Protein AF-A0A429FV88-F1 (afdb_monomer_lite)

Structure (mmCIF, N/CA/C/O backbone):
data_AF-A0A429FV88-F1
#
_entry.id   AF-A0A429FV88-F1
#
loop_
_atom_site.group_PDB
_atom_site.id
_atom_site.type_symbol
_atom_site.label_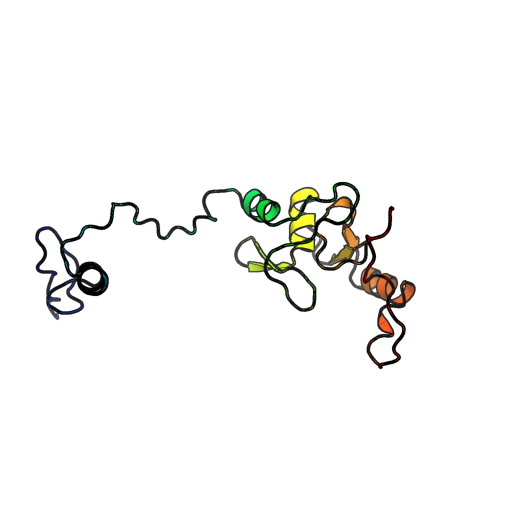atom_id
_atom_site.label_alt_id
_atom_site.label_comp_id
_atom_site.label_asym_id
_atom_site.label_entity_id
_atom_site.label_seq_id
_atom_site.pdbx_PDB_ins_code
_atom_site.Cartn_x
_atom_site.Cartn_y
_atom_site.Cartn_z
_atom_site.occupancy
_atom_site.B_iso_or_equiv
_atom_site.auth_seq_id
_atom_site.auth_comp_id
_atom_site.auth_asym_id
_atom_site.auth_atom_id
_atom_site.pdbx_PDB_model_num
ATOM 1 N N . MET A 1 1 ? 3.526 -14.165 49.797 1.00 54.03 1 MET A N 1
ATOM 2 C CA . MET A 1 1 ? 2.821 -13.999 48.504 1.00 54.03 1 MET A CA 1
ATOM 3 C C . MET A 1 1 ? 1.789 -12.890 48.675 1.00 54.03 1 MET A C 1
ATOM 5 O O . MET A 1 1 ? 1.021 -12.962 49.622 1.00 54.03 1 MET A O 1
ATOM 9 N N . SER A 1 2 ? 1.823 -11.828 47.863 1.00 69.88 2 SER A N 1
ATOM 10 C CA . SER A 1 2 ? 0.907 -10.684 48.017 1.00 69.88 2 SER A CA 1
ATOM 11 C C . SER A 1 2 ? -0.460 -11.020 47.413 1.00 69.88 2 SER A C 1
ATOM 13 O O . SER A 1 2 ? -0.553 -11.306 46.218 1.00 69.88 2 SER A O 1
ATOM 15 N N . VAL A 1 3 ? -1.510 -11.025 48.236 1.00 68.69 3 VAL A N 1
ATOM 16 C CA . VAL A 1 3 ? -2.890 -11.240 47.784 1.00 68.69 3 VAL A CA 1
ATOM 17 C C . VAL A 1 3 ? -3.348 -9.980 47.050 1.00 68.69 3 VAL A C 1
ATOM 19 O O . VAL A 1 3 ? -3.501 -8.917 47.651 1.00 68.69 3 VAL A O 1
ATOM 22 N N . LYS A 1 4 ? -3.544 -10.075 45.732 1.00 77.56 4 LYS A N 1
ATOM 23 C CA . LYS A 1 4 ? -4.095 -8.968 44.943 1.00 77.56 4 LYS A CA 1
ATOM 24 C C . LYS A 1 4 ? -5.574 -8.804 45.291 1.00 77.56 4 LYS A C 1
ATOM 26 O O . LYS A 1 4 ? -6.332 -9.767 45.220 1.00 77.56 4 LYS A O 1
ATOM 31 N N . ARG A 1 5 ? -5.985 -7.583 45.641 1.00 89.38 5 ARG A N 1
ATOM 32 C CA . ARG A 1 5 ? -7.403 -7.252 45.852 1.00 89.38 5 ARG A CA 1
ATOM 33 C C . ARG A 1 5 ? -8.171 -7.441 44.542 1.00 89.38 5 ARG A C 1
ATOM 35 O O . ARG A 1 5 ? -7.649 -7.107 43.476 1.00 89.38 5 ARG A O 1
ATOM 42 N N . ILE A 1 6 ? -9.385 -7.977 44.626 1.00 91.12 6 ILE A N 1
ATOM 43 C CA . ILE A 1 6 ? -10.259 -8.270 43.481 1.00 91.12 6 ILE A CA 1
ATOM 44 C C . ILE A 1 6 ? -11.334 -7.188 43.357 1.00 91.12 6 ILE A C 1
ATOM 46 O O . ILE A 1 6 ? -11.708 -6.561 44.347 1.00 91.12 6 ILE A O 1
ATOM 50 N N . CYS A 1 7 ? -11.764 -6.926 42.124 1.00 91.69 7 CYS A N 1
ATOM 51 C CA . CYS A 1 7 ? -12.796 -5.950 41.807 1.00 91.69 7 CYS A CA 1
ATOM 52 C C . CYS A 1 7 ? -14.082 -6.188 42.615 1.00 91.69 7 CYS A C 1
ATOM 54 O O . CYS A 1 7 ? -14.562 -7.312 42.705 1.00 91.69 7 CYS A O 1
ATOM 56 N N . THR A 1 8 ? -14.680 -5.112 43.125 1.00 92.69 8 THR A N 1
ATOM 57 C CA . THR A 1 8 ? -15.915 -5.166 43.931 1.00 92.69 8 THR A CA 1
ATOM 58 C C . THR A 1 8 ? -17.210 -5.247 43.120 1.00 92.69 8 THR A C 1
ATOM 60 O O . THR A 1 8 ? -18.276 -5.454 43.695 1.00 92.69 8 THR A O 1
ATOM 63 N N . ILE A 1 9 ? -17.152 -5.105 41.790 1.00 88.38 9 ILE A N 1
ATOM 64 C CA . ILE A 1 9 ? -18.329 -5.272 40.929 1.00 88.38 9 ILE A CA 1
ATOM 65 C C . ILE A 1 9 ? -18.705 -6.753 40.889 1.00 88.38 9 ILE A C 1
ATOM 67 O O . ILE A 1 9 ? -17.883 -7.598 40.527 1.00 88.38 9 ILE A O 1
ATOM 71 N N . SER A 1 10 ? -19.958 -7.045 41.242 1.00 87.75 10 SER A N 1
ATOM 72 C CA . SER A 1 10 ? -20.500 -8.404 41.286 1.00 87.75 10 SER A CA 1
ATOM 73 C C . SER A 1 10 ? -20.242 -9.150 39.971 1.00 87.75 10 SER A C 1
ATOM 75 O O . SER A 1 10 ? -20.529 -8.642 38.888 1.00 87.75 10 SER A O 1
ATOM 77 N N . GLY A 1 11 ? -19.648 -10.343 40.063 1.00 84.12 11 GLY A N 1
ATOM 78 C CA . GLY A 1 11 ? -19.290 -11.169 38.904 1.00 84.12 11 GLY A CA 1
ATOM 79 C C . GLY A 1 11 ? -17.949 -10.836 38.231 1.00 84.12 11 GLY A C 1
ATOM 80 O O . GLY A 1 11 ? -17.607 -11.467 37.232 1.00 84.12 11 GLY A O 1
ATOM 81 N N . CYS A 1 12 ? -17.157 -9.890 38.752 1.00 81.69 12 CYS A N 1
ATOM 82 C CA . CYS A 1 12 ? -15.846 -9.539 38.197 1.00 81.69 12 CYS A CA 1
ATOM 83 C C . CYS A 1 12 ? -14.682 -10.113 39.019 1.00 81.69 12 CYS A C 1
ATOM 85 O O . CYS A 1 12 ? -14.383 -9.635 40.106 1.00 81.69 12 CYS A O 1
ATOM 87 N N . GLY A 1 13 ? -13.959 -11.090 38.464 1.00 84.00 13 GLY A N 1
ATOM 88 C CA . GLY A 1 13 ? -12.771 -11.694 39.092 1.00 84.00 13 GLY A CA 1
ATOM 89 C C . GLY A 1 13 ? -11.443 -10.971 38.819 1.00 84.00 13 GLY A C 1
ATOM 90 O O . GLY A 1 13 ? -10.379 -11.486 39.155 1.00 84.00 13 GLY A O 1
ATOM 91 N N . SER A 1 14 ? -11.470 -9.806 38.168 1.00 86.88 14 SER A N 1
ATOM 92 C CA . SER A 1 14 ? -10.255 -9.090 37.758 1.00 86.88 14 SER A CA 1
ATOM 93 C C . SER A 1 14 ? -9.586 -8.356 38.932 1.00 86.88 14 SER A C 1
ATOM 95 O O . SER A 1 14 ? -10.288 -7.843 39.807 1.00 86.88 14 SER A O 1
ATOM 97 N N . PRO A 1 15 ? -8.244 -8.222 38.950 1.00 90.94 15 PRO A N 1
ATOM 98 C CA . PRO A 1 15 ? -7.537 -7.509 40.011 1.00 90.94 15 PRO A CA 1
ATOM 99 C C . PRO A 1 15 ? -7.869 -6.010 40.019 1.00 90.94 15 PRO A C 1
ATOM 101 O O . PRO A 1 15 ? -8.064 -5.390 38.967 1.00 90.94 15 PRO A O 1
ATOM 104 N N . VAL A 1 16 ? -7.903 -5.421 41.215 1.00 93.00 16 VAL A N 1
ATOM 105 C CA . VAL A 1 16 ? -8.135 -3.987 41.425 1.00 93.00 16 VAL A CA 1
ATOM 106 C C . VAL A 1 16 ? -6.999 -3.177 40.813 1.00 93.00 16 VAL A C 1
ATOM 108 O O . VAL A 1 16 ? -5.824 -3.427 41.080 1.00 93.00 16 VAL A O 1
ATOM 111 N N . LYS A 1 17 ? -7.371 -2.157 40.037 1.00 89.75 17 LYS A N 1
ATOM 112 C CA . LYS A 1 17 ? -6.481 -1.076 39.614 1.00 89.75 17 LYS A CA 1
ATOM 113 C C . LYS A 1 17 ? -6.582 0.115 40.566 1.00 89.75 17 LYS A C 1
ATOM 115 O O . LYS A 1 17 ? -5.565 0.589 41.055 1.00 89.75 17 LYS A O 1
ATOM 120 N N . ALA A 1 18 ? -7.793 0.632 40.771 1.00 87.81 18 ALA A N 1
ATOM 121 C CA . ALA A 1 18 ? -8.055 1.846 41.542 1.00 87.81 18 ALA A CA 1
ATOM 122 C C . ALA A 1 18 ? -9.537 1.914 41.942 1.00 87.81 18 ALA A C 1
ATOM 124 O O . ALA A 1 18 ? -10.380 1.378 41.227 1.00 87.81 18 ALA A O 1
ATOM 125 N N . ARG A 1 19 ? -9.851 2.591 43.059 1.00 88.81 19 ARG A N 1
ATOM 126 C CA . ARG A 1 19 ? -11.222 2.723 43.611 1.00 88.81 19 ARG A CA 1
ATOM 127 C C . ARG A 1 19 ? -11.946 1.377 43.775 1.00 88.81 19 ARG A C 1
ATOM 129 O O . ARG A 1 19 ? -13.120 1.261 43.462 1.00 88.81 19 ARG A O 1
ATOM 136 N N . ASP A 1 20 ? -11.204 0.345 44.178 1.00 92.00 20 ASP A N 1
ATOM 137 C CA . ASP A 1 20 ? -11.707 -1.029 44.355 1.00 92.00 20 ASP A CA 1
ATOM 138 C C . ASP A 1 20 ? -12.269 -1.685 43.083 1.00 92.00 20 ASP A C 1
ATOM 140 O O . ASP A 1 20 ? -12.881 -2.754 43.111 1.00 92.00 20 ASP A O 1
ATOM 144 N N . TRP A 1 21 ? -11.965 -1.091 41.931 1.00 92.38 21 TRP A N 1
ATOM 145 C CA . TRP A 1 21 ? -12.395 -1.547 40.625 1.00 92.38 21 TRP A CA 1
ATOM 146 C C . TRP A 1 21 ? -11.215 -1.990 39.770 1.00 92.38 21 TRP A C 1
ATOM 148 O O . TRP A 1 21 ? -10.091 -1.489 39.886 1.00 92.38 21 TRP A O 1
ATOM 158 N N . CYS A 1 22 ? -11.469 -2.948 38.881 1.00 92.56 22 CYS A N 1
ATOM 159 C CA . CYS A 1 22 ? -10.514 -3.315 37.847 1.00 92.56 22 CYS A CA 1
ATOM 160 C C . CYS A 1 22 ? -10.318 -2.156 36.858 1.00 92.56 22 CYS A C 1
ATOM 162 O O . CYS A 1 22 ? -11.072 -1.182 36.838 1.00 92.56 22 CYS A O 1
ATOM 164 N N . GLN A 1 23 ? -9.306 -2.269 35.998 1.00 89.12 23 GLN A N 1
ATOM 165 C CA . GLN A 1 23 ? -9.025 -1.267 34.969 1.00 89.12 23 GLN A CA 1
ATOM 166 C C . GLN A 1 23 ? -10.254 -0.929 34.104 1.00 89.12 23 GLN A C 1
ATOM 168 O O . GLN A 1 23 ? -10.431 0.236 33.756 1.00 89.12 23 GLN A O 1
ATOM 173 N N . GLU A 1 24 ? -11.089 -1.915 33.764 1.00 85.69 24 GLU A N 1
ATOM 174 C CA . GLU A 1 24 ? -12.268 -1.696 32.917 1.00 85.69 24 GLU A CA 1
ATOM 175 C C . GLU A 1 24 ? -13.352 -0.902 33.646 1.00 85.69 24 GLU A C 1
ATOM 177 O O . GLU A 1 24 ? -13.768 0.144 33.164 1.00 85.69 24 GLU A O 1
ATOM 182 N N . HIS A 1 25 ? -13.745 -1.335 34.844 1.00 90.19 25 HIS A N 1
ATOM 183 C CA . HIS A 1 25 ? -14.774 -0.654 35.630 1.00 90.19 25 HIS A CA 1
ATOM 184 C C . HIS A 1 25 ? -14.334 0.743 36.083 1.00 90.19 25 HIS A C 1
ATOM 186 O O . HIS A 1 25 ? -15.137 1.673 36.080 1.00 90.19 25 HIS A O 1
ATOM 192 N N . TYR A 1 26 ? -13.040 0.936 36.363 1.00 91.81 26 TYR A N 1
ATOM 193 C CA . TYR A 1 26 ? -12.484 2.271 36.581 1.00 91.81 26 TYR A CA 1
ATOM 194 C C . TYR A 1 26 ? -12.629 3.165 35.337 1.00 91.81 26 TYR A C 1
ATOM 196 O O . TYR A 1 26 ? -13.011 4.326 35.460 1.00 91.81 26 TYR A O 1
ATOM 204 N N . ASN A 1 27 ? -12.353 2.639 34.137 1.00 87.69 27 ASN A N 1
ATOM 205 C CA . ASN A 1 27 ? -12.510 3.395 32.890 1.00 87.69 27 ASN A CA 1
ATOM 206 C C . ASN A 1 27 ? -13.980 3.701 32.580 1.00 87.69 27 ASN A C 1
ATOM 208 O O . ASN A 1 27 ? -14.272 4.790 32.092 1.00 87.69 27 ASN A O 1
ATOM 212 N N . ASN A 1 28 ? -14.888 2.764 32.856 1.00 87.31 28 ASN A N 1
ATOM 213 C CA . ASN A 1 28 ? -16.324 2.954 32.654 1.00 87.31 28 ASN A CA 1
ATOM 214 C C . ASN A 1 28 ? -16.856 4.054 33.566 1.00 87.31 28 ASN A C 1
ATOM 216 O O . ASN A 1 28 ? -17.492 4.985 33.081 1.00 87.31 28 ASN A O 1
ATOM 220 N N . TRP A 1 29 ? -16.489 4.025 34.849 1.00 91.06 29 TRP A N 1
ATOM 221 C CA . TRP A 1 29 ? -16.795 5.110 35.776 1.00 91.06 29 TRP A CA 1
ATOM 222 C C . TRP A 1 29 ? -16.198 6.446 35.316 1.00 91.06 29 TRP A C 1
ATOM 224 O O . TRP A 1 29 ? -16.904 7.448 35.270 1.00 91.06 29 TRP A O 1
ATOM 234 N N . TYR A 1 30 ? -14.927 6.465 34.905 1.00 88.06 30 TYR A N 1
ATOM 235 C CA . TYR A 1 30 ? -14.268 7.692 34.448 1.00 88.06 30 TYR A CA 1
ATOM 236 C C . TYR A 1 30 ? -14.925 8.301 33.195 1.00 88.06 30 TYR A C 1
ATOM 238 O O . TYR A 1 30 ? -14.972 9.519 33.062 1.00 88.06 30 TYR A O 1
ATOM 246 N N . ARG A 1 31 ? -15.431 7.473 32.271 1.00 82.31 31 ARG A N 1
ATOM 247 C CA . ARG A 1 31 ? -16.038 7.924 31.004 1.00 82.31 31 ARG A CA 1
ATOM 248 C C . ARG A 1 31 ? -17.541 8.180 31.083 1.00 82.31 31 ARG A C 1
ATOM 250 O O . ARG A 1 31 ? -18.041 9.029 30.354 1.00 82.31 31 ARG A O 1
ATOM 257 N N . HIS A 1 32 ? -18.257 7.403 31.890 1.00 82.38 32 HIS A N 1
ATOM 258 C CA . HIS A 1 32 ? -19.719 7.299 31.845 1.00 82.38 32 HIS A CA 1
ATOM 259 C C . HIS A 1 32 ? -20.383 7.452 33.219 1.00 82.38 32 HIS A C 1
ATOM 261 O O . HIS A 1 32 ? -21.601 7.361 33.310 1.00 82.38 32 HIS A O 1
ATOM 267 N N . GLY A 1 33 ? -19.613 7.652 34.291 1.00 87.25 33 GLY A N 1
ATOM 268 C CA . GLY A 1 33 ? -20.125 7.834 35.653 1.00 87.25 33 GLY A CA 1
ATOM 269 C C . GLY A 1 33 ? -20.569 6.549 36.359 1.00 87.25 33 GLY A C 1
ATOM 270 O O . GLY A 1 33 ? -20.665 6.547 37.583 1.00 87.25 33 GLY A O 1
ATOM 271 N N . ASP A 1 34 ? -20.762 5.448 35.628 1.00 86.25 34 ASP A N 1
ATOM 272 C CA . ASP A 1 34 ? -21.188 4.154 36.169 1.00 86.25 34 ASP A CA 1
ATOM 273 C C . ASP A 1 34 ? -20.115 3.063 35.941 1.00 86.25 34 ASP A C 1
ATOM 275 O O . ASP A 1 34 ? -19.821 2.714 34.791 1.00 86.25 34 ASP A O 1
ATOM 279 N N . PRO A 1 35 ? -19.514 2.501 37.010 1.00 85.69 35 PRO A N 1
ATOM 280 C CA . PRO A 1 35 ? -18.523 1.429 36.909 1.00 85.69 35 PRO A CA 1
ATOM 281 C C . PRO A 1 35 ? -19.114 0.106 36.412 1.00 85.69 35 PRO A C 1
ATOM 283 O O . PRO A 1 35 ? -18.372 -0.714 35.877 1.00 85.69 35 PRO A O 1
ATOM 286 N N . SER A 1 36 ? -20.419 -0.114 36.590 1.00 84.19 36 SER A N 1
ATOM 287 C CA . SER A 1 36 ? -21.125 -1.344 36.222 1.00 84.19 36 SER A CA 1
ATOM 288 C C . SER A 1 36 ? -21.590 -1.366 34.769 1.00 84.19 36 SER A C 1
ATOM 290 O O . SER A 1 36 ? -22.032 -2.415 34.296 1.00 84.19 36 SER A O 1
ATOM 292 N N . ASN A 1 37 ? -21.448 -0.243 34.052 1.00 69.44 37 ASN A N 1
ATOM 293 C CA . ASN A 1 37 ? -21.789 -0.139 32.641 1.00 69.44 37 ASN A CA 1
ATOM 294 C C . ASN A 1 37 ? -20.974 -1.174 31.859 1.00 69.44 37 ASN A C 1
ATOM 296 O O . ASN A 1 37 ? -19.794 -0.971 31.576 1.00 69.44 37 ASN A O 1
ATOM 300 N N . ARG A 1 38 ? -21.580 -2.330 31.577 1.00 57.19 38 ARG A N 1
ATOM 301 C CA . ARG A 1 38 ? -20.974 -3.378 30.768 1.0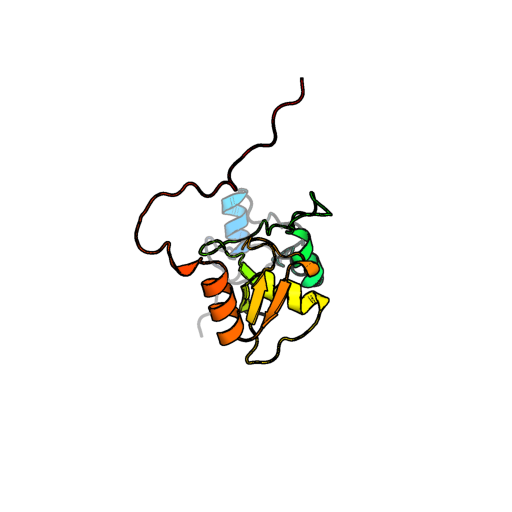0 57.19 38 ARG A CA 1
ATOM 302 C C . ARG A 1 38 ? -20.980 -2.835 29.343 1.00 57.19 38 ARG A C 1
ATOM 304 O O . ARG A 1 38 ? -22.062 -2.767 28.758 1.00 57.19 38 ARG A O 1
ATOM 311 N N . PRO A 1 39 ? -19.829 -2.455 28.754 1.00 51.75 39 PRO A N 1
ATOM 312 C CA . PRO A 1 39 ? -19.824 -2.171 27.331 1.00 51.75 39 PRO A CA 1
ATOM 313 C C . PRO A 1 39 ? -20.379 -3.414 26.622 1.00 51.75 39 PRO A C 1
ATOM 315 O O . PRO A 1 39 ? -20.107 -4.534 27.084 1.00 51.75 39 PRO A O 1
ATOM 318 N N . PRO A 1 40 ? -21.165 -3.253 25.540 1.00 50.47 40 PRO A N 1
ATOM 319 C CA . PRO A 1 40 ? -21.603 -4.381 24.733 1.00 50.47 40 PRO A CA 1
ATOM 320 C C . PRO A 1 40 ? -20.421 -5.324 24.512 1.00 50.47 40 PRO A C 1
ATOM 322 O O . PRO A 1 40 ? -19.288 -4.867 24.331 1.00 50.47 40 PRO A O 1
ATOM 325 N N . VAL A 1 41 ? -20.668 -6.635 24.561 1.00 48.41 41 VAL A N 1
ATOM 326 C CA . VAL A 1 41 ? -19.669 -7.720 24.458 1.00 48.41 41 VAL A CA 1
ATOM 327 C C . VAL A 1 41 ? -18.998 -7.759 23.068 1.00 48.41 41 VAL A C 1
ATOM 329 O O . VAL A 1 41 ? -18.483 -8.770 22.619 1.00 48.41 41 VAL A O 1
ATOM 332 N N . GLU A 1 42 ? -18.904 -6.628 22.384 1.00 46.72 42 GLU A N 1
ATOM 333 C CA . GLU A 1 42 ? -18.025 -6.385 21.255 1.00 46.72 42 GLU A CA 1
ATOM 334 C C . GLU A 1 42 ? -16.671 -5.860 21.741 1.00 46.72 42 GLU A C 1
ATOM 336 O O . GLU A 1 42 ? -16.117 -4.875 21.252 1.00 46.72 42 GLU A O 1
ATOM 341 N N . ARG A 1 43 ? -16.054 -6.575 22.688 1.00 50.81 43 ARG A N 1
ATOM 342 C CA . ARG A 1 43 ? -14.602 -6.498 22.869 1.00 50.81 43 ARG A CA 1
ATOM 343 C C . ARG A 1 43 ? -13.924 -7.220 21.704 1.00 50.81 43 ARG A C 1
ATOM 345 O O . ARG A 1 43 ? -13.279 -8.246 21.881 1.00 50.81 43 ARG A O 1
ATOM 352 N N . ARG A 1 44 ? -14.006 -6.641 20.505 1.00 53.38 44 ARG A N 1
ATOM 353 C CA . ARG A 1 44 ? -12.963 -6.801 19.493 1.00 53.38 44 ARG A CA 1
ATOM 354 C C . ARG A 1 44 ? -12.230 -5.480 19.368 1.00 53.38 44 ARG A C 1
ATOM 356 O O . ARG A 1 44 ? -12.473 -4.679 18.477 1.00 53.38 44 ARG A O 1
ATOM 363 N N . ARG A 1 45 ? -11.185 -5.340 20.182 1.00 50.28 45 ARG A N 1
ATOM 364 C CA . ARG A 1 45 ? -9.975 -4.624 19.758 1.00 50.28 45 ARG A CA 1
ATOM 365 C C . ARG A 1 45 ? -9.242 -5.476 18.705 1.00 50.28 45 ARG A C 1
ATOM 367 O O . ARG A 1 45 ? -8.064 -5.762 18.834 1.00 50.28 45 ARG A O 1
ATOM 374 N N . GLY A 1 46 ? -9.976 -5.956 17.705 1.00 46.00 46 GLY A N 1
ATOM 375 C CA . GLY A 1 46 ? -9.433 -6.437 16.452 1.00 46.00 46 GLY A CA 1
ATOM 376 C C . GLY A 1 46 ? -9.485 -5.236 15.534 1.00 46.00 46 GLY A C 1
ATOM 377 O O . GLY A 1 46 ? -10.539 -4.621 15.381 1.00 46.00 46 GLY A O 1
ATOM 378 N N . ASN A 1 47 ? -8.340 -4.848 14.991 1.00 51.97 47 ASN A N 1
ATOM 379 C CA . ASN A 1 47 ? -8.290 -3.866 13.925 1.00 51.97 47 ASN A CA 1
ATOM 380 C C . ASN A 1 47 ? -9.359 -4.258 12.886 1.00 51.97 47 ASN A C 1
ATOM 382 O O . ASN A 1 47 ? -9.293 -5.362 12.347 1.00 51.97 47 ASN A O 1
ATOM 386 N N . LYS A 1 48 ? -10.367 -3.407 12.634 1.00 50.62 48 LYS A N 1
ATOM 387 C CA . LYS A 1 48 ? -11.430 -3.690 11.644 1.00 50.62 48 LYS A CA 1
ATOM 388 C C . LYS A 1 48 ? -10.835 -4.025 10.260 1.00 50.62 48 LYS A C 1
ATOM 390 O O . LYS A 1 48 ? -11.458 -4.709 9.463 1.00 50.62 48 LYS A O 1
ATOM 395 N N . ASN A 1 49 ? -9.572 -3.648 10.046 1.00 50.22 49 ASN A N 1
ATOM 396 C CA . ASN A 1 49 ? -8.705 -4.044 8.944 1.00 50.22 49 ASN A CA 1
ATOM 397 C C . ASN A 1 49 ? -7.924 -5.360 9.163 1.00 50.22 49 ASN A C 1
ATOM 399 O O . ASN A 1 49 ? -6.779 -5.426 8.739 1.00 50.22 49 ASN A O 1
ATOM 403 N N . GLN A 1 50 ? -8.439 -6.408 9.809 1.00 54.41 50 GLN A N 1
ATOM 404 C CA . GLN A 1 50 ? -7.759 -7.727 9.834 1.00 54.41 50 GLN A CA 1
ATOM 405 C C . GLN A 1 50 ? -8.634 -8.907 9.392 1.00 54.41 50 GLN A C 1
ATOM 407 O O . GLN A 1 50 ? -8.099 -9.987 9.179 1.00 54.41 50 GLN A O 1
ATOM 412 N N . ALA A 1 51 ? -9.946 -8.720 9.210 1.00 55.38 51 ALA A N 1
ATOM 413 C CA . ALA A 1 51 ? -10.834 -9.802 8.771 1.00 55.38 51 ALA A CA 1
ATOM 414 C C . ALA A 1 51 ? -10.792 -10.046 7.251 1.00 55.38 51 ALA A C 1
ATOM 416 O O . ALA A 1 51 ? -11.036 -11.160 6.803 1.00 55.38 51 ALA A O 1
ATOM 417 N N . ALA A 1 52 ? -10.477 -9.018 6.458 1.00 62.31 52 ALA A N 1
ATOM 418 C CA . ALA A 1 52 ? -10.353 -9.149 5.012 1.00 62.31 52 ALA A CA 1
ATOM 419 C C . ALA A 1 52 ? -8.931 -9.596 4.613 1.00 62.31 52 ALA A C 1
ATOM 421 O O . ALA A 1 52 ? -7.959 -9.171 5.261 1.00 62.31 52 ALA A O 1
ATOM 422 N N . PRO A 1 53 ? -8.781 -10.389 3.532 1.00 82.81 53 PRO A N 1
ATOM 423 C CA . PRO A 1 53 ? -7.479 -10.703 2.949 1.00 82.81 53 PRO A CA 1
ATOM 424 C C . PRO A 1 53 ? -6.607 -9.448 2.799 1.00 82.81 53 PRO A C 1
ATOM 426 O O . PRO A 1 53 ? -7.113 -8.342 2.588 1.00 82.81 53 PRO A O 1
ATOM 429 N N . VAL A 1 54 ? -5.286 -9.592 2.948 1.00 81.62 54 VAL A N 1
ATOM 430 C CA . VAL A 1 54 ? -4.336 -8.462 2.849 1.00 81.62 54 VAL A CA 1
ATOM 431 C C . VAL A 1 54 ? -4.538 -7.693 1.538 1.00 81.62 54 VAL A C 1
ATOM 433 O O . VAL A 1 54 ? -4.627 -6.467 1.566 1.00 81.62 54 VAL A O 1
ATOM 436 N N . ALA A 1 55 ? -4.719 -8.415 0.429 1.00 88.94 55 ALA A N 1
ATOM 437 C CA . ALA A 1 55 ? -5.006 -7.852 -0.887 1.00 88.94 55 ALA A CA 1
ATOM 438 C C . ALA A 1 55 ? -6.236 -6.929 -0.878 1.00 88.94 55 ALA A C 1
ATOM 440 O O . ALA A 1 55 ? -6.162 -5.795 -1.334 1.00 88.94 55 ALA A O 1
ATOM 441 N N . THR A 1 56 ? -7.354 -7.356 -0.284 1.00 89.38 56 THR A N 1
ATOM 442 C CA . THR A 1 56 ? -8.583 -6.548 -0.212 1.00 89.38 56 THR A CA 1
ATOM 443 C C . THR A 1 56 ? -8.352 -5.226 0.516 1.00 89.38 56 THR A C 1
ATOM 445 O O . THR A 1 56 ? -8.807 -4.178 0.069 1.00 89.38 56 THR A O 1
ATOM 448 N N . ARG A 1 57 ? -7.608 -5.258 1.627 1.00 88.44 57 ARG A N 1
ATOM 449 C CA . ARG A 1 57 ? -7.279 -4.059 2.419 1.00 88.44 57 ARG A CA 1
ATOM 450 C C . ARG A 1 57 ? -6.296 -3.132 1.712 1.00 88.44 57 ARG A C 1
ATOM 452 O O . ARG A 1 57 ? -6.261 -1.938 2.008 1.00 88.44 57 ARG A O 1
ATOM 459 N N . PHE A 1 58 ? -5.458 -3.696 0.848 1.00 94.12 58 PHE A N 1
ATOM 460 C CA . PHE A 1 58 ? -4.552 -2.941 0.000 1.00 94.12 58 PHE A CA 1
ATOM 461 C C . PHE A 1 58 ? -5.346 -2.209 -1.085 1.00 94.12 58 PHE A C 1
ATOM 463 O O . PHE A 1 58 ? -5.359 -0.980 -1.104 1.00 94.12 58 PHE A O 1
ATOM 470 N N . TRP A 1 59 ? -6.091 -2.952 -1.908 1.00 94.88 59 TRP A N 1
ATOM 471 C CA . TRP A 1 59 ? -6.844 -2.398 -3.034 1.00 94.88 59 TRP A CA 1
ATOM 472 C C . TRP A 1 59 ? -7.949 -1.426 -2.603 1.00 94.88 59 TRP A C 1
ATOM 474 O O . TRP A 1 59 ? -8.230 -0.476 -3.321 1.00 94.88 59 TRP A O 1
ATOM 484 N N . SER A 1 60 ? -8.502 -1.550 -1.390 1.00 94.38 60 SER A N 1
ATOM 485 C CA . SER A 1 60 ? -9.490 -0.588 -0.871 1.00 94.38 60 SER A CA 1
ATOM 486 C C . SER A 1 60 ? -8.947 0.831 -0.633 1.00 94.38 60 SER A C 1
ATOM 488 O O . SER A 1 60 ? -9.715 1.724 -0.285 1.00 94.38 60 SER A O 1
ATOM 490 N N . LYS A 1 61 ? -7.627 1.038 -0.711 1.00 94.75 61 LYS A N 1
ATOM 491 C CA . LYS A 1 61 ? -6.963 2.339 -0.505 1.00 94.75 61 LYS A CA 1
ATOM 492 C C . LYS A 1 61 ? -6.429 2.949 -1.799 1.00 94.75 61 LYS A C 1
ATOM 494 O O . LYS A 1 61 ? -5.743 3.969 -1.751 1.00 94.75 61 LYS A O 1
ATOM 499 N N . VAL A 1 62 ? -6.698 2.311 -2.927 1.00 96.75 62 VAL A N 1
ATOM 500 C CA . VAL A 1 62 ? -6.244 2.750 -4.241 1.00 96.75 62 VAL A CA 1
ATOM 501 C C . VAL A 1 62 ? -7.344 3.581 -4.888 1.00 96.75 62 VAL A C 1
ATOM 503 O O . VAL A 1 62 ? -8.529 3.287 -4.729 1.00 96.75 62 VAL A O 1
ATOM 506 N N . ASP A 1 63 ? -6.959 4.661 -5.559 1.00 95.81 63 ASP A N 1
ATOM 507 C CA . ASP A 1 63 ? -7.873 5.433 -6.391 1.00 95.81 63 ASP A CA 1
ATOM 508 C C . ASP A 1 63 ? -7.962 4.808 -7.790 1.00 95.81 63 ASP A C 1
ATOM 510 O O . ASP A 1 63 ? -6.954 4.718 -8.486 1.00 95.81 63 ASP A O 1
ATOM 514 N N . PHE A 1 64 ? -9.160 4.379 -8.184 1.00 95.94 64 PHE A N 1
ATOM 515 C CA . PHE A 1 64 ? -9.451 3.810 -9.506 1.00 95.94 64 PHE A CA 1
ATOM 516 C C . PHE A 1 64 ? -10.300 4.758 -10.371 1.00 95.94 64 PHE A C 1
ATOM 518 O O . PHE A 1 64 ? -10.960 4.311 -11.305 1.00 95.94 64 PHE A O 1
ATOM 525 N N . SER A 1 65 ? -10.356 6.051 -10.029 1.00 94.25 65 SER A N 1
ATOM 526 C CA . SER A 1 65 ? -11.176 7.040 -10.748 1.00 94.25 65 SER A CA 1
ATOM 527 C C . SER A 1 65 ? -10.782 7.225 -12.213 1.00 94.25 65 SER A C 1
ATOM 529 O O . SER A 1 65 ? -11.640 7.587 -13.015 1.00 94.25 65 SER A O 1
ATOM 531 N N . ASP A 1 66 ? -9.526 6.941 -12.556 1.00 93.94 66 ASP A N 1
ATOM 532 C CA . ASP A 1 66 ? -9.012 6.943 -13.921 1.00 93.94 66 ASP A CA 1
ATOM 533 C C . ASP A 1 66 ? -8.592 5.514 -14.329 1.00 93.94 66 ASP A C 1
ATOM 535 O O . ASP A 1 66 ? -7.508 5.052 -13.951 1.00 93.94 66 ASP A O 1
ATOM 539 N N . PRO A 1 67 ? -9.452 4.772 -15.054 1.00 90.88 67 PRO A N 1
ATOM 540 C CA . PRO A 1 67 ? -9.158 3.408 -15.490 1.00 90.88 67 PRO A CA 1
ATOM 541 C C . PRO A 1 67 ? -7.982 3.318 -16.468 1.00 90.88 67 PRO A C 1
ATOM 543 O O . PRO A 1 67 ? -7.254 2.325 -16.443 1.00 90.88 67 PRO A O 1
ATOM 546 N N . ASP A 1 68 ? -7.788 4.347 -17.296 1.00 93.56 68 ASP A N 1
ATOM 547 C CA . ASP A 1 68 ? -6.767 4.375 -18.345 1.00 93.56 68 ASP A CA 1
ATOM 548 C C . ASP A 1 68 ? -5.460 5.022 -17.868 1.00 93.56 68 ASP A C 1
ATOM 550 O O . ASP A 1 68 ? -4.399 4.786 -18.452 1.00 93.56 68 ASP A O 1
ATOM 554 N N . GLY A 1 69 ? -5.511 5.792 -16.780 1.00 94.56 69 GLY A N 1
ATOM 555 C CA . GLY A 1 69 ? -4.369 6.480 -16.194 1.00 94.56 69 GLY A CA 1
ATOM 556 C C . GLY A 1 69 ? -3.703 5.761 -15.021 1.00 94.56 69 GLY A C 1
ATOM 557 O O . GLY A 1 69 ? -3.546 4.537 -14.976 1.00 94.56 69 GLY A O 1
ATOM 558 N N . CYS A 1 70 ? -3.194 6.569 -14.087 1.00 96.94 70 CYS A N 1
ATOM 559 C CA . CYS A 1 70 ? -2.517 6.090 -12.885 1.00 96.94 70 CYS A CA 1
ATOM 560 C C . CYS A 1 70 ? -3.522 5.747 -11.788 1.00 96.94 70 CYS A C 1
ATOM 562 O O . CYS A 1 70 ? -4.505 6.455 -11.598 1.00 96.94 70 CYS A O 1
ATOM 564 N N . TRP A 1 71 ? -3.190 4.741 -10.980 1.00 97.75 71 TRP A N 1
ATOM 565 C CA . TRP A 1 71 ? -3.950 4.401 -9.779 1.00 97.75 71 TRP A CA 1
ATOM 566 C C . TRP A 1 71 ? -3.181 4.850 -8.536 1.00 97.75 71 TRP A C 1
ATOM 568 O O . TRP A 1 71 ? -2.334 4.096 -8.045 1.00 97.75 71 TRP A O 1
ATOM 578 N N . PRO A 1 72 ? -3.359 6.095 -8.057 1.00 96.81 72 PRO A N 1
ATOM 579 C CA . PRO A 1 72 ? -2.577 6.606 -6.944 1.00 96.81 72 PRO A CA 1
ATOM 580 C C . PRO A 1 72 ? -2.965 5.949 -5.614 1.00 96.81 72 PRO A C 1
ATOM 582 O O . PRO A 1 72 ? -4.136 5.733 -5.290 1.00 96.81 72 PRO A O 1
ATOM 585 N N . TRP A 1 73 ? -1.948 5.671 -4.802 1.00 97.50 73 TRP A N 1
ATOM 586 C CA . TRP A 1 73 ? -2.097 5.255 -3.415 1.00 97.50 73 TRP A CA 1
ATOM 587 C C . TRP A 1 73 ? -2.639 6.399 -2.554 1.00 97.50 73 TRP A C 1
ATOM 589 O O . TRP A 1 73 ? -2.072 7.490 -2.527 1.00 97.50 73 TRP A O 1
ATOM 599 N N . ARG A 1 74 ? -3.705 6.140 -1.787 1.00 96.25 74 ARG A N 1
ATOM 600 C CA . ARG A 1 74 ? -4.336 7.142 -0.902 1.00 96.25 74 ARG A CA 1
ATOM 601 C C . ARG A 1 74 ? -3.936 7.005 0.569 1.00 96.25 74 ARG A C 1
ATOM 603 O O . ARG A 1 74 ? -4.528 7.646 1.437 1.00 96.25 74 ARG A O 1
ATOM 610 N N . GLY A 1 75 ? -3.003 6.106 0.875 1.00 93.62 75 GLY A N 1
ATOM 611 C CA . GLY A 1 75 ? -2.554 5.827 2.237 1.00 93.62 75 GLY A CA 1
ATOM 612 C C . GLY A 1 75 ? -1.320 6.633 2.649 1.00 93.62 75 GLY A C 1
ATOM 613 O O . GLY A 1 75 ? -1.091 7.747 2.192 1.00 93.62 75 GLY A O 1
ATOM 614 N N . SER A 1 76 ? -0.527 6.063 3.559 1.00 95.56 76 SER A N 1
ATOM 615 C CA . SER A 1 76 ? 0.703 6.688 4.057 1.00 95.56 76 SER A CA 1
ATOM 616 C C . SER A 1 76 ? 1.746 6.855 2.951 1.00 95.56 76 SER A C 1
ATOM 618 O O . SER A 1 76 ? 1.888 5.971 2.109 1.00 95.56 76 SER A O 1
ATOM 620 N N . MET A 1 77 ? 2.488 7.964 3.000 1.00 95.25 77 MET A N 1
ATOM 621 C CA . MET A 1 77 ? 3.507 8.354 2.020 1.00 95.25 77 MET A CA 1
ATOM 622 C C . MET A 1 77 ? 4.847 8.650 2.713 1.00 95.25 77 MET A C 1
ATOM 624 O O . MET A 1 77 ? 4.857 9.152 3.839 1.00 95.25 77 MET A O 1
ATOM 628 N N . ARG A 1 78 ? 5.968 8.400 2.026 1.00 92.25 78 ARG A N 1
ATOM 629 C CA . ARG A 1 78 ? 7.341 8.725 2.438 1.00 92.25 78 ARG A CA 1
ATOM 630 C C . ARG A 1 78 ? 8.18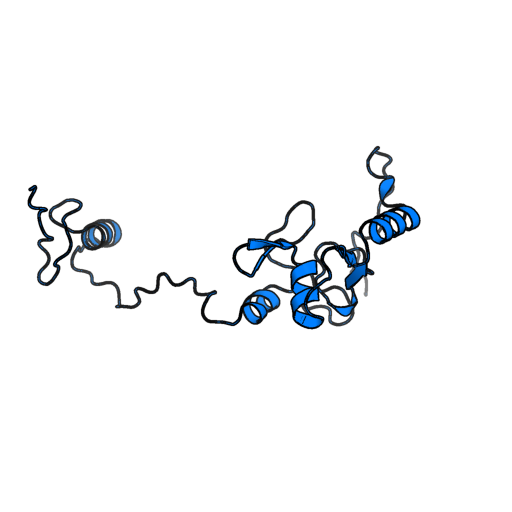4 9.112 1.219 1.00 92.25 78 ARG A C 1
ATOM 632 O O . ARG A 1 78 ? 8.375 8.287 0.335 1.00 92.25 78 ARG A O 1
ATOM 639 N N . HIS A 1 79 ? 8.728 10.334 1.210 1.00 87.75 79 HIS A N 1
ATOM 640 C CA . HIS A 1 79 ? 9.523 10.881 0.092 1.00 87.75 79 HIS A CA 1
ATOM 641 C C . HIS A 1 79 ? 8.868 10.606 -1.277 1.00 87.75 79 HIS A C 1
ATOM 643 O O . HIS A 1 79 ? 9.494 10.029 -2.157 1.00 87.75 79 HIS A O 1
ATOM 649 N N . ASP A 1 80 ? 7.576 10.930 -1.391 1.00 92.19 80 ASP A N 1
ATOM 650 C CA . ASP A 1 80 ? 6.715 10.720 -2.570 1.00 92.19 80 ASP A CA 1
ATOM 651 C C . ASP A 1 80 ? 6.292 9.273 -2.872 1.00 92.19 80 ASP A C 1
ATOM 653 O O . ASP A 1 80 ? 5.363 9.060 -3.649 1.00 92.19 80 ASP A O 1
ATOM 657 N N . TYR A 1 81 ? 6.855 8.273 -2.194 1.00 93.00 81 TYR A N 1
ATOM 658 C CA . TYR A 1 81 ? 6.445 6.876 -2.346 1.00 93.00 81 TYR A CA 1
ATOM 659 C C . TYR A 1 81 ? 5.366 6.482 -1.343 1.00 93.00 81 TYR A C 1
ATOM 661 O O . TYR A 1 81 ? 5.460 6.786 -0.154 1.00 93.00 81 TYR A O 1
ATOM 669 N N . GLY A 1 82 ? 4.358 5.738 -1.794 1.00 94.88 82 GLY A N 1
ATOM 670 C CA . GLY A 1 82 ? 3.382 5.142 -0.886 1.00 94.88 82 GLY A CA 1
ATOM 671 C C . GLY A 1 82 ? 3.994 4.012 -0.058 1.00 94.88 82 GLY A C 1
ATOM 672 O O . GLY A 1 82 ? 4.700 3.157 -0.597 1.00 94.88 82 GLY A O 1
ATOM 673 N N . GLU A 1 83 ? 3.657 3.954 1.227 1.00 95.81 83 GLU A N 1
ATOM 674 C CA . GLU A 1 83 ? 4.036 2.891 2.159 1.00 95.81 83 GLU A CA 1
ATOM 675 C C . GLU A 1 83 ? 2.799 2.203 2.751 1.00 95.81 83 GLU A C 1
ATOM 677 O O . GLU A 1 83 ? 1.762 2.821 3.019 1.00 95.81 83 GLU A O 1
ATOM 682 N N . THR A 1 84 ? 2.918 0.899 2.993 1.00 94.69 84 THR A N 1
ATOM 683 C CA . THR A 1 84 ? 1.892 0.098 3.662 1.00 94.69 84 THR A CA 1
ATOM 684 C C . THR A 1 84 ? 2.527 -0.975 4.540 1.00 94.69 84 THR A C 1
ATOM 686 O O . THR A 1 84 ? 3.706 -1.293 4.408 1.00 94.69 84 THR A O 1
ATOM 689 N N . PHE A 1 85 ? 1.738 -1.539 5.449 1.00 90.88 85 PHE A N 1
ATOM 690 C CA . PHE A 1 85 ? 2.135 -2.721 6.203 1.00 90.88 85 PHE A CA 1
ATOM 691 C C . PHE A 1 85 ? 1.642 -3.964 5.461 1.00 90.88 85 PHE A C 1
ATOM 693 O O . PHE A 1 85 ? 0.436 -4.102 5.232 1.00 90.88 85 PHE A O 1
ATOM 700 N N . PHE A 1 86 ? 2.559 -4.838 5.071 1.00 87.12 86 PHE A N 1
ATOM 701 C CA . PHE A 1 86 ? 2.292 -6.045 4.299 1.00 87.12 86 PHE A CA 1
ATOM 702 C C . PHE A 1 86 ? 3.181 -7.167 4.834 1.00 87.12 86 PHE A C 1
ATOM 704 O O . PHE A 1 86 ? 4.358 -6.940 5.076 1.00 87.12 86 PHE A O 1
ATOM 711 N N . ASP A 1 87 ? 2.594 -8.337 5.079 1.00 82.88 87 ASP A N 1
ATOM 712 C CA . ASP A 1 87 ? 3.283 -9.512 5.637 1.00 82.88 87 ASP A CA 1
ATOM 713 C C . ASP A 1 87 ? 4.135 -9.253 6.902 1.00 82.88 87 ASP A C 1
ATOM 715 O O . ASP A 1 87 ? 5.247 -9.735 7.065 1.00 82.88 87 ASP A O 1
ATOM 719 N N . GLY A 1 88 ? 3.621 -8.437 7.830 1.00 84.31 88 GLY A N 1
ATOM 720 C CA . GLY A 1 88 ? 4.312 -8.176 9.099 1.00 84.31 88 GLY A CA 1
ATOM 721 C C . GLY A 1 88 ? 5.402 -7.100 9.041 1.00 84.31 88 GLY A C 1
ATOM 722 O O . GLY A 1 88 ? 5.971 -6.771 10.082 1.00 84.31 88 GLY A O 1
ATOM 723 N N . GLU A 1 89 ? 5.643 -6.493 7.879 1.00 89.19 89 GLU A N 1
ATOM 724 C CA . GLU A 1 89 ? 6.654 -5.451 7.700 1.00 89.19 89 GLU A CA 1
ATOM 725 C C . GLU A 1 89 ? 6.135 -4.227 6.930 1.00 89.19 89 GLU A C 1
ATOM 727 O O . GLU A 1 89 ? 5.089 -4.246 6.276 1.00 89.19 89 GLU A O 1
ATOM 732 N N . LYS A 1 90 ? 6.853 -3.103 7.046 1.00 92.56 90 LYS A N 1
ATOM 733 C CA . LYS A 1 90 ? 6.580 -1.902 6.244 1.00 92.56 90 LYS A CA 1
ATOM 734 C C . LYS A 1 90 ? 7.228 -2.059 4.874 1.00 92.56 90 LYS A C 1
ATOM 736 O O . LYS A 1 90 ? 8.434 -2.263 4.795 1.00 92.56 90 LYS A O 1
ATOM 741 N N . ARG A 1 91 ? 6.440 -1.900 3.813 1.00 93.81 91 ARG A N 1
ATOM 742 C CA . ARG A 1 91 ? 6.885 -2.061 2.424 1.00 93.81 91 ARG A CA 1
ATOM 743 C C . ARG A 1 91 ? 6.354 -0.936 1.544 1.00 93.81 91 ARG A C 1
ATOM 745 O O . ARG A 1 91 ? 5.316 -0.334 1.840 1.00 93.81 91 ARG A O 1
ATOM 752 N N . TYR A 1 92 ? 7.051 -0.674 0.441 1.00 95.88 92 TYR A N 1
ATOM 753 C CA . TYR A 1 92 ? 6.569 0.254 -0.576 1.00 95.88 92 TYR A CA 1
ATOM 754 C C . TYR A 1 92 ? 5.391 -0.334 -1.348 1.00 95.88 92 TYR A C 1
ATOM 756 O O . TYR A 1 92 ? 5.380 -1.501 -1.735 1.00 95.88 92 TYR A O 1
ATOM 764 N N . THR A 1 93 ? 4.400 0.511 -1.587 1.00 97.19 93 THR A N 1
ATOM 765 C CA . THR A 1 93 ? 3.103 0.127 -2.155 1.00 97.19 93 THR A CA 1
ATOM 766 C C . THR A 1 93 ? 3.198 -0.367 -3.592 1.00 97.19 93 THR A C 1
ATOM 768 O O . THR A 1 93 ? 2.553 -1.357 -3.909 1.00 97.19 93 THR A O 1
ATOM 771 N N . HIS A 1 94 ? 4.042 0.235 -4.433 1.00 96.00 94 HIS A N 1
ATOM 772 C CA . HIS A 1 94 ? 4.254 -0.231 -5.806 1.00 96.00 94 HIS A CA 1
ATOM 773 C C . HIS A 1 94 ? 4.840 -1.656 -5.847 1.00 96.00 94 HIS A C 1
ATOM 775 O O . HIS A 1 94 ? 4.392 -2.477 -6.637 1.00 96.00 94 HIS A O 1
ATOM 781 N N . ARG A 1 95 ? 5.761 -2.006 -4.935 1.00 95.56 95 ARG A N 1
ATOM 782 C CA . ARG A 1 95 ? 6.287 -3.382 -4.827 1.00 95.56 95 ARG A CA 1
ATOM 783 C C . ARG A 1 95 ? 5.212 -4.370 -4.394 1.00 95.56 95 ARG A C 1
ATOM 785 O O . ARG A 1 95 ? 5.067 -5.424 -4.996 1.00 95.56 95 ARG A O 1
ATOM 792 N N . VAL A 1 96 ? 4.427 -3.999 -3.382 1.00 95.56 96 VAL A N 1
ATOM 793 C CA . VAL A 1 96 ? 3.306 -4.823 -2.907 1.00 95.56 96 VAL A CA 1
ATOM 794 C C . VAL A 1 96 ? 2.269 -5.039 -4.014 1.00 95.56 96 VAL A C 1
ATOM 796 O O . VAL A 1 96 ? 1.778 -6.149 -4.173 1.00 95.56 96 VAL A O 1
ATOM 799 N N . ALA A 1 97 ? 1.947 -4.005 -4.793 1.00 96.69 97 ALA A N 1
ATOM 800 C CA . ALA A 1 97 ? 1.010 -4.111 -5.908 1.00 96.69 97 ALA A CA 1
ATOM 801 C C . ALA A 1 97 ? 1.516 -5.050 -7.008 1.00 96.69 97 ALA A C 1
ATOM 803 O O . ALA A 1 97 ? 0.747 -5.879 -7.489 1.00 96.69 97 ALA A O 1
ATOM 804 N N . PHE A 1 98 ? 2.804 -4.955 -7.354 1.00 96.62 98 PHE A N 1
ATOM 805 C CA . PHE A 1 98 ? 3.447 -5.874 -8.290 1.00 96.62 98 PHE A CA 1
ATOM 806 C C . PHE A 1 98 ? 3.348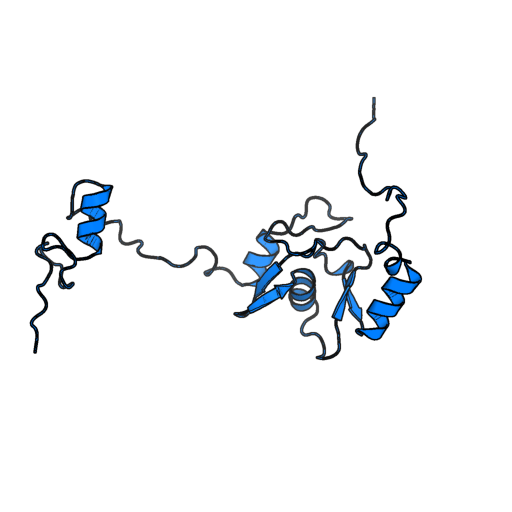 -7.320 -7.788 1.00 96.62 98 PHE A C 1
ATOM 808 O O . PHE A 1 98 ? 2.852 -8.186 -8.502 1.00 96.62 98 PHE A O 1
ATOM 815 N N . GLU A 1 99 ? 3.727 -7.572 -6.533 1.00 95.00 99 GLU A N 1
ATOM 816 C CA . GLU A 1 99 ? 3.727 -8.922 -5.957 1.00 95.00 99 GLU A CA 1
ATOM 817 C C . GLU A 1 99 ? 2.330 -9.536 -5.833 1.00 95.00 99 GLU A C 1
ATOM 819 O O . GLU A 1 99 ? 2.155 -10.737 -6.026 1.00 95.00 99 GLU A O 1
ATOM 824 N N . LEU A 1 100 ? 1.313 -8.716 -5.561 1.00 94.12 100 LEU A N 1
ATOM 825 C CA . LEU A 1 100 ? -0.078 -9.164 -5.496 1.00 94.12 100 LEU A CA 1
ATOM 826 C C . LEU A 1 100 ? -0.632 -9.646 -6.845 1.00 94.12 100 LEU A C 1
ATOM 828 O O . LEU A 1 100 ? -1.623 -10.376 -6.842 1.00 94.12 100 LEU A O 1
ATOM 832 N N . VAL A 1 101 ? -0.047 -9.218 -7.968 1.00 95.38 101 VAL A N 1
ATOM 833 C CA . VAL A 1 101 ? -0.550 -9.513 -9.321 1.00 95.38 101 VAL A CA 1
ATOM 834 C C . VAL A 1 101 ? 0.363 -10.467 -10.081 1.00 95.38 101 VAL A C 1
ATOM 836 O O . VAL A 1 101 ? -0.128 -11.407 -10.700 1.00 95.38 101 VAL A O 1
ATOM 839 N N . TYR A 1 102 ? 1.675 -10.250 -10.017 1.00 93.75 102 TYR A N 1
ATOM 840 C CA . TYR A 1 102 ? 2.669 -11.012 -10.775 1.00 93.75 102 TYR A CA 1
ATOM 841 C C . TYR A 1 102 ? 3.437 -12.032 -9.924 1.00 93.75 102 TYR A C 1
ATOM 843 O O . TYR A 1 102 ? 4.074 -12.923 -10.481 1.00 93.75 102 TYR A O 1
ATOM 851 N N . GLY A 1 103 ? 3.342 -11.948 -8.593 1.00 91.00 103 GLY A N 1
ATOM 852 C CA . GLY A 1 103 ? 4.034 -12.840 -7.665 1.00 91.00 103 GLY A CA 1
ATOM 853 C C . GLY A 1 103 ? 5.387 -12.312 -7.186 1.00 91.00 103 GLY A C 1
ATOM 854 O O . GLY A 1 103 ? 5.722 -11.140 -7.346 1.00 91.00 103 GLY A O 1
ATOM 855 N N . GLU A 1 104 ? 6.150 -13.181 -6.528 1.00 89.19 104 GLU A N 1
ATOM 856 C CA . GLU A 1 104 ? 7.400 -12.812 -5.862 1.00 89.19 104 GLU A CA 1
ATOM 857 C C . GLU A 1 104 ? 8.455 -12.277 -6.843 1.00 89.19 104 GLU A C 1
ATOM 859 O O . GLU A 1 104 ? 8.687 -12.840 -7.911 1.00 89.19 104 GLU A O 1
ATOM 864 N N . LEU A 1 105 ? 9.124 -11.195 -6.442 1.00 87.62 105 LEU A N 1
ATOM 865 C CA . LEU A 1 105 ? 10.292 -10.654 -7.136 1.00 87.62 105 LEU A CA 1
ATOM 866 C C . LEU A 1 105 ? 11.531 -11.483 -6.801 1.00 87.62 105 LEU A C 1
ATOM 868 O O . LEU A 1 105 ? 11.717 -11.888 -5.648 1.00 87.62 105 LEU A O 1
ATOM 872 N N . ALA A 1 106 ? 12.436 -11.659 -7.765 1.00 86.88 106 ALA A N 1
ATOM 873 C CA . ALA A 1 106 ? 13.737 -12.235 -7.455 1.00 86.88 106 ALA A CA 1
ATOM 874 C C . ALA A 1 106 ? 14.523 -11.305 -6.510 1.00 86.88 106 ALA A C 1
ATOM 876 O O . ALA A 1 106 ? 14.372 -10.084 -6.529 1.00 86.88 106 ALA A O 1
ATOM 877 N N . ALA A 1 107 ? 15.414 -11.867 -5.687 1.00 81.12 107 ALA A N 1
ATOM 878 C CA . ALA A 1 107 ? 16.094 -11.122 -4.617 1.00 81.12 107 ALA A CA 1
ATOM 879 C C . ALA A 1 107 ? 16.892 -9.884 -5.091 1.00 81.12 107 ALA A C 1
ATOM 881 O O . ALA A 1 107 ? 17.111 -8.962 -4.307 1.00 81.12 107 ALA A O 1
ATOM 882 N N . ALA A 1 108 ? 17.335 -9.863 -6.352 1.00 84.88 108 ALA A N 1
ATOM 883 C CA . ALA A 1 108 ? 18.096 -8.763 -6.951 1.00 84.88 108 ALA A CA 1
ATOM 884 C C . ALA A 1 108 ? 17.237 -7.788 -7.783 1.00 84.88 108 ALA A C 1
ATOM 886 O O . ALA A 1 108 ? 17.773 -6.834 -8.355 1.00 84.88 108 ALA A O 1
ATOM 887 N N . GLU A 1 109 ? 15.929 -8.029 -7.875 1.00 90.19 109 GLU A N 1
ATOM 888 C CA . GLU A 1 109 ? 15.011 -7.210 -8.655 1.00 90.19 109 GLU A CA 1
ATOM 889 C C . GLU A 1 109 ? 14.395 -6.088 -7.817 1.00 90.19 109 GLU A C 1
ATOM 891 O O . GLU A 1 109 ? 14.090 -6.216 -6.628 1.00 90.19 109 GLU A O 1
ATOM 896 N N . VAL A 1 110 ? 14.196 -4.957 -8.478 1.00 91.56 110 VAL A N 1
ATOM 897 C CA . VAL A 1 110 ? 13.470 -3.793 -7.989 1.00 91.56 110 VAL A CA 1
ATOM 898 C C . VAL A 1 110 ? 12.316 -3.505 -8.937 1.00 91.56 110 VAL A C 1
ATOM 900 O O . VAL A 1 110 ? 12.354 -3.876 -10.107 1.00 91.56 110 VAL A O 1
ATOM 903 N N . VAL A 1 111 ? 11.283 -2.837 -8.432 1.00 94.00 111 VAL A N 1
ATOM 904 C CA . VAL A 1 111 ? 10.135 -2.430 -9.246 1.00 94.00 111 VAL A CA 1
ATOM 905 C C . VAL A 1 111 ? 10.300 -0.968 -9.626 1.00 94.00 111 VAL A C 1
ATOM 907 O O . VAL A 1 111 ? 10.527 -0.132 -8.752 1.00 94.00 111 VAL A O 1
ATOM 910 N N . ALA A 1 112 ? 10.164 -0.678 -10.914 1.00 92.88 112 ALA A N 1
ATOM 911 C CA . ALA A 1 112 ? 10.206 0.665 -11.473 1.00 92.88 112 ALA A CA 1
ATOM 912 C C . ALA A 1 112 ? 8.876 1.014 -12.156 1.00 92.88 112 ALA A C 1
ATOM 914 O O . ALA A 1 112 ? 8.070 0.136 -12.474 1.00 92.88 112 ALA A O 1
ATOM 915 N N . HIS A 1 113 ? 8.643 2.312 -12.360 1.00 93.19 113 HIS A N 1
ATOM 916 C CA . HIS A 1 113 ? 7.441 2.837 -13.006 1.00 93.19 113 HIS A CA 1
ATOM 917 C C . HIS A 1 113 ? 7.711 3.185 -14.470 1.00 93.19 113 HIS A C 1
ATOM 919 O O . HIS A 1 113 ? 8.696 3.848 -14.781 1.00 93.19 113 HIS A O 1
ATOM 925 N N . HIS A 1 114 ? 6.782 2.838 -15.361 1.00 91.44 114 HIS A N 1
ATOM 926 C CA . HIS A 1 114 ? 6.738 3.396 -16.719 1.00 91.44 114 HIS A CA 1
ATOM 927 C C . HIS A 1 114 ? 6.169 4.820 -16.738 1.00 91.44 114 HIS A C 1
ATOM 929 O O . HIS A 1 114 ? 6.576 5.646 -17.543 1.00 91.44 114 HIS A O 1
ATOM 935 N N . CYS A 1 115 ? 5.211 5.097 -15.848 1.00 91.25 115 CYS A N 1
ATOM 936 C CA . CYS A 1 115 ? 4.473 6.363 -15.776 1.00 91.25 115 CYS A CA 1
ATOM 937 C C . CYS A 1 115 ? 5.163 7.447 -14.944 1.00 91.25 115 CYS A C 1
ATOM 939 O O . CYS A 1 115 ? 4.676 8.573 -14.885 1.00 91.25 115 CYS A O 1
ATOM 941 N N . ASP A 1 116 ? 6.250 7.093 -14.252 1.00 87.06 116 ASP A N 1
ATOM 942 C CA . ASP A 1 116 ? 7.081 8.034 -13.503 1.00 87.06 116 ASP A CA 1
ATOM 943 C C . ASP A 1 116 ? 6.338 8.843 -12.426 1.00 87.06 116 ASP A C 1
ATOM 945 O O . ASP A 1 116 ? 6.731 9.946 -12.048 1.00 87.06 116 ASP A O 1
ATOM 949 N N . ASN A 1 117 ? 5.262 8.250 -11.910 1.00 91.62 117 ASN A N 1
ATOM 950 C CA . ASN A 1 117 ? 4.393 8.789 -10.878 1.00 91.62 117 ASN A CA 1
ATOM 951 C C . ASN A 1 117 ? 4.526 7.916 -9.613 1.00 91.62 117 ASN A C 1
ATOM 953 O O . ASN A 1 117 ? 3.851 6.887 -9.524 1.00 91.62 117 ASN A O 1
ATOM 957 N N . PRO A 1 118 ? 5.382 8.279 -8.636 1.00 92.56 118 PRO A N 1
ATOM 958 C CA . PRO A 1 118 ? 5.723 7.422 -7.489 1.00 92.56 118 PRO A CA 1
ATOM 959 C C . PRO A 1 118 ? 4.545 6.884 -6.645 1.00 92.56 118 PRO A C 1
ATOM 961 O O . PRO A 1 118 ? 4.640 5.754 -6.151 1.00 92.56 118 PRO A O 1
ATOM 964 N N . PRO A 1 119 ? 3.419 7.612 -6.478 1.00 95.81 119 PRO A N 1
ATOM 965 C CA . PRO A 1 119 ? 2.220 7.090 -5.821 1.00 95.81 119 PRO A CA 1
ATOM 966 C C . PRO A 1 119 ? 1.458 6.016 -6.613 1.00 95.81 119 PRO A C 1
ATOM 968 O O . PRO A 1 119 ? 0.573 5.383 -6.042 1.00 95.81 119 PRO A O 1
ATOM 971 N N . CYS A 1 120 ? 1.723 5.835 -7.910 1.00 97.69 120 CYS A N 1
ATOM 972 C CA . CYS A 1 120 ? 0.986 4.901 -8.759 1.00 97.69 120 CYS A CA 1
ATOM 973 C C . CYS A 1 120 ? 1.248 3.444 -8.352 1.00 97.69 120 CYS A C 1
ATOM 975 O O . CYS A 1 120 ? 2.398 3.029 -8.183 1.00 97.69 120 CYS A O 1
ATOM 977 N N . VAL A 1 121 ? 0.174 2.661 -8.242 1.00 97.69 121 VAL A N 1
ATOM 978 C CA . VAL A 1 121 ? 0.215 1.222 -7.938 1.00 97.69 121 VAL A CA 1
ATOM 979 C C . VAL A 1 121 ? -0.461 0.361 -9.010 1.00 97.69 121 VAL A C 1
ATOM 981 O O . VAL A 1 121 ? -0.746 -0.809 -8.767 1.00 97.69 121 VAL A O 1
ATOM 984 N N . ARG A 1 122 ? -0.745 0.925 -10.190 1.00 97.31 122 ARG A N 1
ATOM 985 C CA . ARG A 1 122 ? -1.323 0.176 -11.312 1.00 97.31 122 ARG A CA 1
ATOM 986 C C . ARG A 1 122 ? -0.315 -0.871 -11.812 1.00 97.31 122 ARG A C 1
ATOM 988 O O . ARG A 1 122 ? 0.750 -0.451 -12.254 1.00 97.31 122 ARG A O 1
ATOM 995 N N . PRO A 1 123 ? -0.632 -2.180 -11.799 1.00 95.94 123 PRO A N 1
ATOM 996 C CA . PRO A 1 123 ? 0.299 -3.237 -12.206 1.00 95.94 123 PRO A CA 1
ATOM 997 C C . PRO A 1 123 ? 0.893 -3.027 -13.603 1.00 95.94 123 PRO A C 1
ATOM 999 O O . PRO A 1 123 ? 2.106 -3.088 -13.746 1.00 95.94 123 PRO A O 1
ATOM 1002 N N . ASP A 1 124 ? 0.074 -2.642 -14.587 1.00 95.56 124 ASP A N 1
ATOM 1003 C CA . ASP A 1 124 ? 0.527 -2.383 -15.965 1.00 95.56 124 ASP A CA 1
ATOM 1004 C C . ASP A 1 124 ? 1.537 -1.226 -16.083 1.00 95.56 124 ASP A C 1
ATOM 1006 O O . ASP A 1 124 ? 2.232 -1.097 -17.086 1.00 95.56 124 ASP A O 1
ATOM 1010 N N . HIS A 1 125 ? 1.606 -0.343 -15.081 1.00 95.81 125 HIS A N 1
ATOM 1011 C CA . HIS A 1 125 ? 2.572 0.758 -15.035 1.00 95.81 125 HIS A CA 1
ATOM 1012 C C . HIS A 1 125 ? 3.859 0.384 -14.289 1.00 95.81 125 HIS A C 1
ATOM 1014 O O . HIS A 1 125 ? 4.724 1.250 -14.126 1.00 95.81 125 HIS A O 1
ATOM 1020 N N . LEU A 1 126 ? 3.979 -0.859 -13.819 1.00 96.19 126 LEU A N 1
ATOM 1021 C CA . LEU A 1 126 ? 5.087 -1.363 -13.019 1.00 96.19 126 LEU A CA 1
ATOM 1022 C C . LEU A 1 126 ? 5.818 -2.483 -13.756 1.00 96.19 126 LEU A C 1
ATOM 1024 O O . LEU A 1 126 ? 5.200 -3.340 -14.380 1.00 96.19 126 LEU A O 1
ATOM 1028 N N . PHE A 1 127 ? 7.137 -2.521 -13.614 1.00 94.38 127 PHE A N 1
ATOM 1029 C CA . PHE A 1 127 ? 7.956 -3.594 -14.169 1.00 94.38 127 PHE A CA 1
ATOM 1030 C C . PHE A 1 127 ? 9.105 -3.955 -13.231 1.00 94.38 127 PHE A C 1
ATOM 1032 O O . PHE A 1 127 ? 9.625 -3.102 -12.506 1.00 94.38 127 PHE A O 1
ATOM 1039 N N . ALA A 1 128 ? 9.499 -5.228 -13.248 1.00 94.50 128 ALA A N 1
ATOM 1040 C CA . ALA A 1 128 ? 10.685 -5.704 -12.552 1.00 94.50 128 ALA A CA 1
ATOM 1041 C C . ALA A 1 128 ? 11.939 -5.367 -13.369 1.00 94.50 128 ALA A C 1
ATOM 1043 O O . ALA A 1 128 ? 11.983 -5.543 -14.586 1.00 94.50 128 ALA A O 1
ATOM 1044 N N . THR A 1 129 ? 12.966 -4.866 -12.697 1.00 92.00 129 THR A N 1
ATOM 1045 C CA . THR A 1 129 ? 14.270 -4.560 -13.285 1.00 92.00 129 THR A CA 1
ATOM 1046 C C . THR A 1 129 ? 15.370 -4.804 -12.259 1.00 92.00 129 THR A C 1
ATOM 1048 O O . THR A 1 129 ? 15.104 -5.050 -11.087 1.00 92.00 129 THR A O 1
ATOM 1051 N N . THR A 1 130 ? 16.631 -4.726 -12.665 1.00 91.00 130 THR A N 1
ATOM 1052 C CA . THR A 1 130 ? 17.749 -4.732 -11.713 1.00 91.00 130 THR A CA 1
ATOM 1053 C C . THR A 1 130 ? 17.995 -3.324 -11.181 1.00 91.00 130 THR A C 1
ATOM 1055 O O . THR A 1 130 ? 17.646 -2.334 -11.823 1.00 91.00 130 THR A O 1
ATOM 1058 N N . GLN A 1 131 ? 18.678 -3.200 -10.040 1.00 84.12 131 GLN A N 1
ATOM 1059 C CA . GLN A 1 131 ? 19.106 -1.885 -9.545 1.00 84.12 131 GLN A CA 1
ATOM 1060 C C . GLN A 1 131 ? 19.920 -1.112 -10.600 1.00 84.12 131 GLN A C 1
ATOM 1062 O O . GLN A 1 131 ? 19.748 0.096 -10.749 1.00 84.12 131 GLN A O 1
ATOM 1067 N N . ALA A 1 132 ? 20.775 -1.807 -11.359 1.00 83.81 132 ALA A N 1
ATOM 1068 C CA . ALA A 1 132 ? 21.531 -1.221 -12.463 1.00 83.81 132 ALA A CA 1
ATOM 1069 C C . ALA A 1 132 ? 20.613 -0.732 -13.595 1.00 83.81 132 ALA A C 1
ATOM 1071 O O . ALA A 1 132 ? 20.787 0.386 -14.072 1.00 83.81 132 ALA A O 1
ATOM 1072 N N . GLY A 1 133 ? 19.603 -1.525 -13.968 1.00 80.69 133 GLY A N 1
ATOM 1073 C CA . GLY A 1 133 ? 18.599 -1.141 -14.962 1.00 80.69 133 GLY A CA 1
ATOM 1074 C C . GLY A 1 133 ? 17.775 0.075 -14.532 1.00 80.69 133 GLY A C 1
ATOM 1075 O O . GLY A 1 133 ? 17.595 0.995 -15.319 1.00 80.69 133 GLY A O 1
ATOM 1076 N N . ASN A 1 134 ? 17.361 0.141 -13.264 1.00 82.69 134 ASN A N 1
ATOM 1077 C CA . ASN A 1 134 ? 16.653 1.303 -12.718 1.00 82.69 134 ASN A CA 1
ATOM 1078 C C . ASN A 1 134 ? 17.522 2.576 -12.716 1.00 82.69 134 ASN A C 1
ATOM 1080 O O . ASN A 1 134 ? 17.044 3.665 -13.015 1.00 82.69 134 ASN A O 1
ATOM 1084 N N . MET A 1 135 ? 18.816 2.461 -12.398 1.00 78.88 135 MET A N 1
ATOM 1085 C CA . MET A 1 135 ? 19.736 3.605 -12.470 1.00 78.88 135 MET A CA 1
ATOM 1086 C C . MET A 1 135 ? 19.986 4.063 -13.913 1.00 78.88 135 MET A C 1
ATOM 1088 O O . MET A 1 135 ? 20.109 5.267 -14.152 1.00 78.88 135 MET A O 1
ATOM 1092 N N . ALA A 1 136 ? 20.044 3.128 -14.865 1.00 76.31 136 ALA A N 1
ATOM 1093 C CA . ALA A 1 136 ? 20.148 3.443 -16.286 1.00 76.31 136 ALA A CA 1
ATOM 1094 C C . ALA A 1 136 ? 18.894 4.183 -16.784 1.00 76.31 136 ALA A C 1
ATOM 1096 O O . ALA A 1 136 ? 19.040 5.250 -17.372 1.00 76.31 136 ALA A O 1
ATOM 1097 N N . ASP A 1 137 ? 17.692 3.701 -16.444 1.00 77.81 137 ASP A N 1
ATOM 1098 C CA . ASP A 1 137 ? 16.410 4.357 -16.764 1.00 77.81 137 ASP A CA 1
ATOM 1099 C C . ASP A 1 137 ? 16.344 5.783 -16.192 1.00 77.81 137 ASP A C 1
ATOM 1101 O O . ASP A 1 137 ? 16.062 6.742 -16.908 1.00 77.81 137 ASP A O 1
ATOM 1105 N N . CYS A 1 138 ? 16.717 5.962 -14.920 1.00 74.12 138 CYS A N 1
ATOM 1106 C CA . CYS A 1 138 ? 16.820 7.288 -14.303 1.00 74.12 138 CYS A CA 1
ATOM 1107 C C . CYS A 1 138 ? 17.786 8.229 -15.040 1.00 74.12 138 CYS A C 1
ATOM 1109 O O . CYS A 1 138 ? 17.551 9.440 -15.073 1.00 74.12 138 CYS A O 1
ATOM 1111 N N . SER A 1 139 ? 18.882 7.693 -15.582 1.00 72.75 139 SER A N 1
ATOM 1112 C CA . SER A 1 139 ? 19.892 8.472 -16.304 1.00 72.75 139 SER A CA 1
ATOM 1113 C C . SER A 1 139 ? 19.407 8.852 -17.701 1.00 72.75 139 SER A C 1
ATOM 1115 O O . SER A 1 139 ? 19.540 10.009 -18.091 1.00 72.75 139 SER A O 1
ATOM 1117 N N . GLU A 1 140 ? 18.795 7.908 -18.419 1.00 72.62 140 GLU A N 1
ATOM 1118 C CA . GLU A 1 140 ? 18.194 8.124 -19.738 1.00 72.62 140 GLU A CA 1
ATOM 1119 C C . GLU A 1 140 ? 17.065 9.157 -19.674 1.00 72.62 140 GLU A C 1
ATOM 1121 O O . GLU A 1 140 ? 16.998 10.069 -20.495 1.00 72.62 140 GLU A O 1
ATOM 1126 N N . LYS A 1 141 ? 16.235 9.087 -18.630 1.00 70.44 141 LYS A N 1
ATOM 1127 C CA . LYS A 1 141 ? 15.148 10.042 -18.377 1.00 70.44 141 LYS A CA 1
ATOM 1128 C C . LYS A 1 141 ? 15.617 11.363 -17.743 1.00 70.44 141 LYS A C 1
ATOM 1130 O O . LYS A 1 141 ? 14.789 12.132 -17.260 1.00 70.44 141 LYS A O 1
ATOM 1135 N N . GLU A 1 142 ? 16.929 11.608 -17.680 1.00 70.75 142 GLU A N 1
ATOM 1136 C CA . GLU A 1 142 ? 17.575 12.801 -17.105 1.00 70.75 142 GLU A CA 1
ATOM 1137 C C . GLU A 1 142 ? 17.128 13.175 -15.672 1.00 70.75 142 GLU A C 1
ATOM 1139 O O . GLU A 1 142 ? 17.277 14.317 -15.226 1.00 70.75 142 GLU A O 1
ATOM 1144 N N . ARG A 1 143 ? 16.617 12.217 -14.890 1.00 65.19 143 ARG A N 1
ATOM 1145 C CA . ARG A 1 143 ? 16.057 12.479 -13.549 1.00 65.19 143 ARG A CA 1
ATOM 1146 C C . ARG A 1 143 ? 17.080 12.807 -12.486 1.00 65.19 143 ARG A C 1
ATOM 1148 O O . ARG A 1 143 ? 16.733 13.327 -11.427 1.00 65.19 143 ARG A O 1
ATOM 1155 N N . TRP A 1 144 ? 18.344 12.516 -12.756 1.00 53.12 144 TRP A N 1
ATOM 1156 C CA . TRP A 1 144 ? 19.421 12.763 -11.811 1.00 53.12 144 TRP A CA 1
ATOM 1157 C C . TRP A 1 144 ? 19.731 14.265 -11.645 1.00 53.12 144 TRP A C 1
ATOM 1159 O O . TRP A 1 144 ? 20.295 14.678 -10.633 1.00 53.12 144 TRP A O 1
ATOM 1169 N N . ARG A 1 145 ? 19.322 15.112 -12.605 1.00 48.88 145 ARG A N 1
ATOM 1170 C CA . ARG A 1 145 ? 19.777 16.510 -12.723 1.00 48.88 145 ARG A CA 1
ATOM 1171 C C . ARG A 1 145 ? 19.133 17.500 -11.734 1.00 48.88 145 ARG A C 1
ATOM 1173 O O . ARG A 1 145 ? 19.528 18.659 -11.713 1.00 48.88 145 ARG A O 1
ATOM 1180 N N . ASN A 1 146 ? 18.214 17.060 -10.868 1.00 47.47 146 ASN A N 1
ATOM 1181 C CA . ASN A 1 146 ? 17.475 17.933 -9.937 1.00 47.47 146 ASN A CA 1
ATOM 1182 C C . ASN A 1 146 ? 18.093 18.105 -8.532 1.00 47.47 146 ASN A C 1
ATOM 1184 O O . ASN A 1 146 ? 17.458 18.698 -7.662 1.00 47.47 146 ASN A O 1
ATOM 1188 N N . GLN A 1 147 ? 19.324 17.643 -8.279 1.00 45.31 147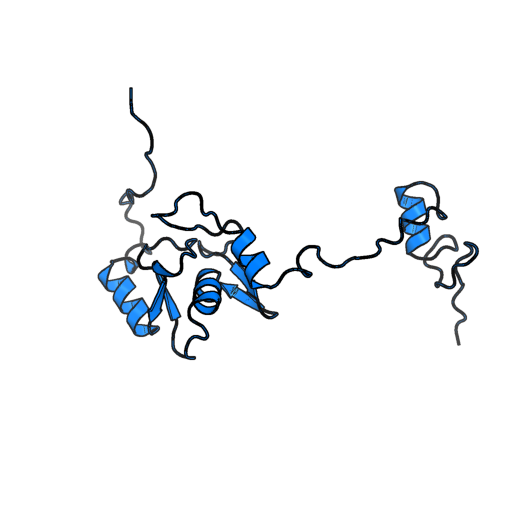 GLN A N 1
ATOM 1189 C CA . GLN A 1 147 ? 19.976 17.856 -6.974 1.00 45.31 147 GLN A CA 1
ATOM 1190 C C . GLN A 1 147 ? 20.669 19.230 -6.838 1.00 45.31 147 GLN A C 1
ATOM 1192 O O . GLN A 1 147 ? 21.011 19.637 -5.730 1.00 45.31 147 GLN A O 1
ATOM 1197 N N . PHE A 1 148 ? 20.808 19.984 -7.936 1.00 41.09 148 PHE A N 1
ATOM 1198 C CA . PHE A 1 148 ? 21.366 21.340 -7.941 1.00 41.09 148 PHE A CA 1
ATOM 1199 C C . PHE A 1 148 ? 20.404 22.280 -8.664 1.00 41.09 148 PHE A C 1
ATOM 1201 O O . PHE A 1 148 ? 20.209 22.173 -9.870 1.00 41.09 148 PHE A O 1
ATOM 1208 N N . GLY A 1 149 ? 19.755 23.159 -7.900 1.00 43.25 149 GLY A N 1
ATOM 1209 C CA . GLY A 1 149 ? 18.648 23.989 -8.360 1.00 43.25 149 GLY A CA 1
ATOM 1210 C C . GLY A 1 149 ? 18.941 24.764 -9.646 1.00 43.25 149 GLY A C 1
ATOM 1211 O O . GLY A 1 149 ? 19.687 25.736 -9.645 1.00 43.25 149 GLY A O 1
ATOM 1212 N N . ALA A 1 150 ? 18.262 24.380 -10.718 1.00 34.84 150 ALA A N 1
ATOM 1213 C CA . ALA A 1 150 ? 17.933 25.257 -11.825 1.00 34.84 150 ALA A CA 1
ATOM 1214 C C . ALA A 1 150 ? 16.453 25.022 -12.118 1.00 34.84 150 ALA A C 1
ATOM 1216 O O . ALA A 1 150 ? 16.062 23.964 -12.606 1.00 34.84 150 ALA A O 1
ATOM 1217 N N . GLY A 1 151 ? 15.622 25.983 -11.711 1.00 43.69 151 GLY A N 1
ATOM 1218 C CA . GLY A 1 151 ? 14.187 25.955 -11.938 1.00 43.69 151 GLY A CA 1
ATOM 1219 C C . GLY A 1 151 ? 13.881 25.828 -13.425 1.00 43.69 151 GLY A C 1
ATOM 1220 O O . GLY A 1 151 ? 13.948 26.805 -14.163 1.00 43.69 151 GLY A O 1
ATOM 1221 N N . VAL A 1 152 ? 13.507 24.627 -13.845 1.00 39.44 152 VAL A N 1
ATOM 1222 C CA . VAL A 1 152 ? 12.701 24.413 -15.039 1.00 39.44 152 VAL A CA 1
ATOM 1223 C C . VAL A 1 152 ? 11.387 23.816 -14.567 1.00 39.44 152 VAL A C 1
ATOM 1225 O O . VAL A 1 152 ? 11.344 22.785 -13.896 1.00 39.44 152 VAL A O 1
ATOM 1228 N N . ASN A 1 153 ? 10.314 24.555 -14.827 1.00 36.97 153 ASN A N 1
ATOM 1229 C CA . ASN A 1 153 ? 8.954 24.159 -14.511 1.00 36.97 153 ASN A CA 1
ATOM 1230 C C . ASN A 1 153 ? 8.678 22.783 -15.127 1.00 36.97 153 ASN A C 1
ATOM 1232 O O . ASN A 1 153 ? 8.656 22.643 -16.346 1.00 36.97 153 ASN A O 1
ATOM 1236 N N . ASN A 1 154 ? 8.473 21.776 -14.281 1.00 37.53 154 ASN A N 1
ATOM 1237 C CA . ASN A 1 154 ? 7.968 20.480 -14.705 1.00 37.53 154 ASN A CA 1
ATOM 1238 C C . ASN A 1 154 ? 6.486 20.661 -15.098 1.00 37.53 154 ASN A C 1
ATOM 1240 O O . ASN A 1 154 ? 5.697 21.033 -14.223 1.00 37.53 154 ASN A O 1
ATOM 1244 N N . PRO A 1 155 ? 6.067 20.442 -16.359 1.00 37.81 155 PRO A N 1
ATOM 1245 C CA . PRO A 1 155 ? 4.718 20.789 -16.810 1.00 37.81 155 PRO A CA 1
ATOM 1246 C C . PRO A 1 155 ? 3.623 19.808 -16.355 1.00 37.81 155 PRO A C 1
ATOM 1248 O O . PRO A 1 155 ? 2.526 19.828 -16.894 1.00 37.81 155 PRO A O 1
ATOM 1251 N N . VAL A 1 156 ? 3.853 18.968 -15.343 1.00 40.69 156 VAL A N 1
ATOM 1252 C CA . VAL A 1 156 ? 2.830 18.025 -14.840 1.00 40.69 156 VAL A CA 1
ATOM 1253 C C . VAL A 1 156 ? 1.957 18.589 -13.712 1.00 40.69 156 VAL A C 1
ATOM 1255 O O . VAL A 1 156 ? 1.230 17.846 -13.055 1.00 40.69 156 VAL A O 1
ATOM 1258 N N . ARG A 1 157 ? 1.965 19.911 -13.485 1.00 39.22 157 ARG A N 1
ATOM 1259 C CA . ARG A 1 157 ? 1.055 20.566 -12.531 1.00 39.22 157 ARG A CA 1
ATOM 1260 C C . ARG A 1 157 ? 0.040 21.467 -13.254 1.00 39.22 157 ARG A C 1
ATOM 1262 O O . ARG A 1 157 ? 0.348 22.610 -13.565 1.00 39.22 157 ARG A O 1
ATOM 1269 N N . SER A 1 158 ? -1.187 20.949 -13.399 1.00 35.94 158 SER A N 1
ATOM 1270 C CA . SER A 1 158 ? -2.412 21.582 -13.950 1.00 35.94 158 SER A CA 1
ATOM 1271 C C . SER A 1 158 ? -2.370 21.841 -15.467 1.00 35.94 158 SER A C 1
ATOM 1273 O O . SER A 1 158 ? -1.376 22.340 -15.965 1.00 35.94 158 SER A O 1
ATOM 1275 N N . THR A 1 159 ? -3.377 21.485 -16.269 1.00 34.28 159 THR A N 1
ATOM 1276 C CA . THR A 1 159 ? -4.784 21.890 -16.131 1.00 34.28 159 THR A CA 1
ATOM 1277 C C . THR A 1 159 ? -5.768 20.893 -16.776 1.00 34.28 159 THR A C 1
ATOM 1279 O O . THR A 1 159 ? -5.712 20.607 -17.967 1.00 34.28 159 THR A O 1
ATOM 1282 N N . LEU A 1 160 ? -6.751 20.439 -15.992 1.00 35.53 160 LEU A N 1
ATOM 1283 C CA . LEU A 1 160 ? -8.131 20.333 -16.467 1.00 35.53 160 LEU A CA 1
ATOM 1284 C C . LEU A 1 160 ? -8.790 21.676 -16.134 1.00 35.53 160 LEU A C 1
ATOM 1286 O O . LEU A 1 160 ? -8.952 21.966 -14.952 1.00 35.53 160 LEU A O 1
ATOM 1290 N N . ALA A 1 161 ? -9.08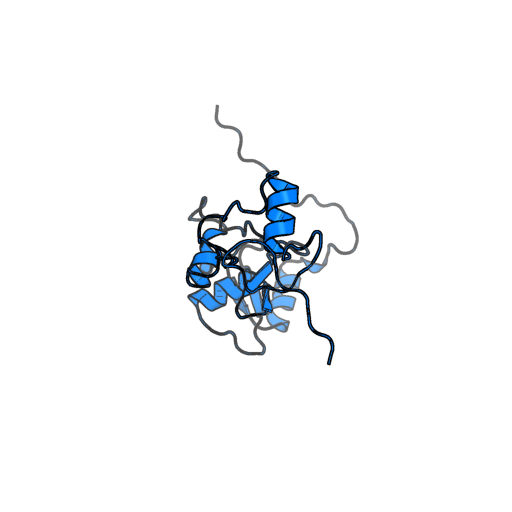8 22.484 -17.152 1.00 34.00 161 ALA A N 1
ATOM 1291 C CA . ALA A 1 161 ? -10.149 23.500 -17.206 1.00 34.00 161 ALA A CA 1
ATOM 1292 C C . ALA A 1 161 ? -9.917 24.362 -18.455 1.00 34.00 161 ALA A C 1
ATOM 1294 O O . ALA A 1 161 ? -8.982 25.152 -18.478 1.00 34.00 161 ALA A O 1
ATOM 1295 N N . ASP A 1 162 ? -10.692 24.120 -19.513 1.00 30.22 162 ASP A N 1
ATOM 1296 C CA . ASP A 1 162 ? -11.521 25.147 -20.159 1.00 30.22 162 ASP A CA 1
ATOM 1297 C C . ASP A 1 162 ? -12.284 24.516 -21.337 1.00 30.22 162 ASP A C 1
ATOM 1299 O O . ASP A 1 162 ? -11.740 24.121 -22.367 1.00 30.22 162 ASP A O 1
ATOM 1303 N N . SER A 1 163 ? -13.588 24.360 -21.133 1.00 37.88 163 SER A N 1
ATOM 1304 C CA . SER A 1 163 ? -14.589 24.111 -22.165 1.00 37.88 163 SER A CA 1
ATOM 1305 C C . SER A 1 163 ? -15.812 24.932 -21.788 1.00 37.88 163 SER A C 1
ATOM 1307 O O . SER A 1 163 ? -16.621 24.488 -20.975 1.00 37.88 163 SER A O 1
ATOM 1309 N N . ALA A 1 164 ? -15.881 26.145 -22.333 1.00 37.41 164 ALA A N 1
ATOM 1310 C CA . ALA A 1 164 ? -17.084 26.922 -22.628 1.00 37.41 164 ALA A CA 1
ATOM 1311 C C . ALA A 1 164 ? -16.680 28.139 -23.469 1.00 37.41 164 ALA A C 1
ATOM 1313 O O . ALA A 1 164 ? -15.719 28.829 -23.061 1.00 37.41 164 ALA A O 1
#

pLDDT: mean 79.31, std 19.87, range [30.22, 97.75]

Secondary structure (DSSP, 8-state):
---PPBP-STT--SBP-BTTB-HHHHHHHHHHS-TT----S----S-GGGSS-HHHHHHTTB--S-SSS--BB-S-EETTEEEEEETTEEEEHHHHHHHHHH-PPPTTEEEEESS--TTB--GGGEEEEEHHHHHHHHHHTTGGGGGS------TTS-------

Sequence (164 aa):
MSVKRICTISGCGSPVKARDWCQEHYNNWYRHGDPSNRPPVERRRGNKNQAAPVATRFWSKVDFSDPDGCWPWRGSMRHDYGETFFDGEKRYTHRVAFELVYGELAAAEVVAHHCDNPPCVRPDHLFATTQAGNMADCSEKERWRNQFGAGVNNPVRSTLADSA

Radius of gyration: 26.02 Å; chains: 1; bounding box: 43×41×71 Å

Foldseek 3Di:
DDDFQAAPPPPGRAGDDPPSHHPQLVVCCVPPVGSNPDDPPPPPPPDPPPPDDPVVSLVVQWACVDVPDFTFGNDDDDPQFDWDDDPNDIDTSLQVLLCVPVNDDDPQWDKDACRPRRRGNPNVRIDIDGPVVRVVVCVVVVVVVPPDDDDDDPPPPDDDDDDD